Protein AF-A0A367PCN8-F1 (afdb_monomer_lite)

Foldseek 3Di:
DDVVLVVQLVVLQVQLLCCQVVVVPDVVSNVVSQVSNVVSCCVVPVDQFDFDDWHQPVPDSGIDTDTHHDD

Secondary structure (DSSP, 8-state):
--HHHHHHHHHHHHHHHHHHHTT---HHHHHHHHHHHHHHHHHHH---SEEEEEEEPTTSSSEEEEEE---

pLDDT: mean 81.02, std 8.87, range [48.44, 92.56]

Structure (mmCIF, N/CA/C/O backbone):
data_AF-A0A367PCN8-F1
#
_entry.id   AF-A0A367PCN8-F1
#
loop_
_atom_site.group_PDB
_atom_site.id
_atom_site.type_symbol
_atom_site.label_atom_id
_atom_site.label_alt_id
_atom_site.label_comp_id
_atom_site.label_asym_id
_atom_site.label_entity_id
_atom_site.label_seq_id
_atom_site.pdbx_PDB_ins_code
_atom_site.Cartn_x
_atom_site.Cartn_y
_atom_site.Cartn_z
_atom_site.occupancy
_atom_site.B_iso_or_equiv
_atom_site.auth_seq_id
_atom_site.auth_comp_id
_atom_site.auth_asym_id
_atom_site.auth_atom_id
_atom_site.pdbx_PDB_model_num
ATOM 1 N N . MET A 1 1 ? 2.794 1.664 22.606 1.00 57.09 1 MET A N 1
ATOM 2 C CA . MET A 1 1 ? 2.938 1.735 21.136 1.00 57.09 1 MET A CA 1
ATOM 3 C C . MET A 1 1 ? 3.789 0.544 20.728 1.00 57.09 1 MET A C 1
ATOM 5 O O . MET A 1 1 ? 4.860 0.397 21.301 1.00 57.09 1 MET A O 1
ATOM 9 N N . ASN A 1 2 ? 3.265 -0.367 19.904 1.00 73.56 2 ASN A N 1
ATOM 10 C CA . ASN A 1 2 ? 3.874 -1.682 19.682 1.00 73.56 2 ASN A CA 1
ATOM 11 C C . ASN A 1 2 ? 4.944 -1.597 18.575 1.00 73.56 2 ASN A C 1
ATOM 13 O O . ASN A 1 2 ? 4.611 -1.244 17.445 1.00 73.56 2 ASN A O 1
ATOM 17 N N . LEU A 1 3 ? 6.216 -1.835 18.913 1.00 77.06 3 LEU A N 1
ATOM 18 C CA . LEU A 1 3 ? 7.360 -1.660 18.002 1.00 77.06 3 LEU A CA 1
ATOM 19 C C . LEU A 1 3 ? 7.238 -2.573 16.770 1.00 77.06 3 LEU A C 1
ATOM 21 O O . LEU A 1 3 ? 7.471 -2.130 15.649 1.00 77.06 3 LEU A O 1
ATOM 25 N N . GLU A 1 4 ? 6.740 -3.789 16.992 1.00 80.94 4 GLU A N 1
ATOM 26 C CA . GLU A 1 4 ? 6.506 -4.818 15.973 1.00 80.94 4 GLU A CA 1
ATOM 27 C C . GLU A 1 4 ? 5.532 -4.344 14.880 1.00 80.94 4 GLU A C 1
ATOM 29 O O . GLU A 1 4 ? 5.689 -4.658 13.702 1.00 80.94 4 GLU A O 1
ATOM 34 N N . VAL A 1 5 ? 4.539 -3.521 15.244 1.00 78.06 5 VAL A N 1
ATOM 35 C CA . VAL A 1 5 ? 3.574 -2.973 14.277 1.00 78.06 5 VAL A CA 1
ATOM 36 C C . VAL A 1 5 ? 4.234 -1.922 13.383 1.00 78.06 5 VAL A C 1
ATOM 38 O O . VAL A 1 5 ? 3.958 -1.883 12.187 1.00 78.06 5 VAL A O 1
ATOM 41 N N . MET A 1 6 ? 5.130 -1.089 13.928 1.00 82.56 6 MET A N 1
ATOM 42 C CA . MET A 1 6 ? 5.872 -0.120 13.112 1.00 82.56 6 MET A CA 1
ATOM 43 C C . MET A 1 6 ? 6.864 -0.805 12.170 1.00 82.56 6 MET A C 1
ATOM 45 O O . MET A 1 6 ? 6.995 -0.373 11.026 1.00 82.56 6 MET A O 1
ATOM 49 N N . GLU A 1 7 ? 7.530 -1.871 12.617 1.00 88.25 7 GLU A N 1
ATOM 50 C CA . GLU A 1 7 ? 8.429 -2.662 11.768 1.00 88.25 7 GLU A CA 1
ATOM 51 C C . GLU A 1 7 ? 7.676 -3.287 10.589 1.00 88.25 7 GLU A C 1
ATOM 53 O O . GLU A 1 7 ? 8.113 -3.139 9.446 1.00 88.25 7 GLU A O 1
ATOM 58 N N . GLY A 1 8 ? 6.493 -3.862 10.834 1.00 87.94 8 GLY A N 1
ATOM 59 C CA . GLY A 1 8 ? 5.630 -4.388 9.771 1.00 87.94 8 GLY A CA 1
ATOM 60 C C . GLY A 1 8 ? 5.210 -3.320 8.753 1.00 87.94 8 GLY A C 1
ATOM 61 O O . GLY A 1 8 ? 5.296 -3.541 7.544 1.00 87.94 8 GLY A O 1
ATOM 62 N N . ILE A 1 9 ? 4.835 -2.121 9.216 1.00 85.88 9 ILE A N 1
ATOM 63 C CA . ILE A 1 9 ? 4.485 -0.995 8.329 1.00 85.88 9 ILE A CA 1
ATOM 64 C C . ILE A 1 9 ? 5.673 -0.604 7.438 1.00 85.88 9 ILE A C 1
ATOM 66 O O . ILE A 1 9 ? 5.495 -0.386 6.237 1.00 85.88 9 ILE A O 1
ATOM 70 N N . VAL A 1 10 ? 6.882 -0.517 8.003 1.00 88.38 10 VAL A N 1
ATOM 71 C CA . VAL A 1 10 ? 8.098 -0.155 7.256 1.00 88.38 10 VAL A CA 1
ATOM 72 C C . VAL A 1 10 ? 8.472 -1.236 6.242 1.00 88.38 10 VAL A C 1
ATOM 74 O O . VAL A 1 10 ? 8.827 -0.907 5.107 1.00 88.38 10 VAL A O 1
ATOM 77 N N . GLU A 1 11 ? 8.367 -2.514 6.609 1.00 92.56 11 GLU A N 1
ATOM 78 C CA . GLU A 1 11 ? 8.643 -3.626 5.697 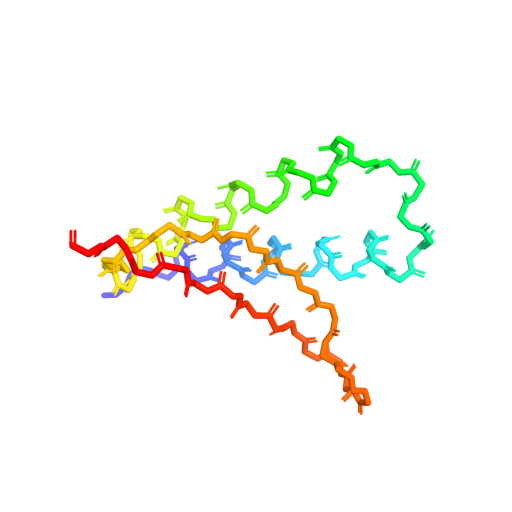1.00 92.56 11 GLU A CA 1
ATOM 79 C C . GLU A 1 11 ? 7.698 -3.595 4.488 1.00 92.56 11 GLU A C 1
ATOM 81 O O . GLU A 1 11 ? 8.151 -3.582 3.339 1.00 92.56 11 GLU A O 1
ATOM 86 N N . ILE A 1 12 ? 6.388 -3.516 4.734 1.00 90.44 12 ILE A N 1
ATOM 87 C CA . ILE A 1 12 ? 5.376 -3.508 3.672 1.00 90.44 12 ILE A CA 1
ATOM 88 C C . ILE A 1 12 ? 5.528 -2.264 2.792 1.00 90.44 12 ILE A C 1
ATOM 90 O O . ILE A 1 12 ? 5.450 -2.367 1.567 1.00 90.44 12 ILE A O 1
ATOM 94 N N . HIS A 1 13 ? 5.817 -1.101 3.386 1.00 87.50 13 HIS A N 1
ATOM 95 C CA . HIS A 1 13 ? 6.124 0.122 2.644 1.00 87.50 13 HIS A CA 1
ATOM 96 C C . HIS A 1 13 ? 7.288 -0.087 1.664 1.00 87.50 13 HIS A C 1
ATOM 98 O O . HIS A 1 13 ? 7.187 0.275 0.490 1.00 87.50 13 HIS A O 1
ATOM 104 N N . ASN A 1 14 ? 8.394 -0.681 2.121 1.00 89.94 14 ASN A N 1
ATOM 105 C CA . ASN A 1 14 ? 9.568 -0.904 1.279 1.00 89.94 14 ASN A CA 1
ATOM 106 C C . ASN A 1 14 ? 9.275 -1.891 0.147 1.00 89.94 14 ASN A C 1
ATOM 108 O O . ASN A 1 14 ? 9.587 -1.595 -1.004 1.00 89.94 14 ASN A O 1
ATOM 112 N N . ARG A 1 15 ? 8.585 -2.996 0.443 1.00 91.69 15 ARG A N 1
ATOM 113 C CA . ARG A 1 15 ? 8.187 -3.991 -0.564 1.00 91.69 15 ARG A CA 1
ATOM 114 C C . ARG A 1 15 ? 7.227 -3.411 -1.602 1.00 91.69 15 ARG A C 1
ATOM 116 O O . ARG A 1 15 ? 7.394 -3.648 -2.796 1.00 91.69 15 ARG A O 1
ATOM 123 N N . TYR A 1 16 ? 6.257 -2.600 -1.176 1.00 89.31 16 TYR A N 1
ATOM 124 C CA . TYR A 1 16 ? 5.347 -1.914 -2.096 1.00 89.31 16 TYR A CA 1
ATOM 125 C C . TYR A 1 16 ? 6.090 -0.926 -2.991 1.00 89.31 16 TYR A C 1
ATOM 127 O O . TYR A 1 16 ? 5.822 -0.828 -4.189 1.00 89.31 16 TYR A O 1
ATOM 135 N N . ARG A 1 17 ? 7.052 -0.197 -2.422 1.00 87.50 17 ARG A N 1
ATOM 136 C CA . ARG A 1 17 ? 7.896 0.728 -3.173 1.00 87.50 17 ARG A CA 1
ATOM 137 C C . ARG A 1 17 ? 8.742 -0.004 -4.212 1.00 87.50 17 ARG A C 1
ATOM 139 O O . ARG A 1 17 ? 8.788 0.447 -5.352 1.00 87.50 17 ARG A O 1
ATOM 146 N N . GLU A 1 18 ? 9.382 -1.109 -3.846 1.00 90.38 18 GLU A N 1
ATOM 147 C CA . GLU A 1 18 ? 10.156 -1.942 -4.774 1.00 90.38 18 GLU A CA 1
ATOM 148 C C . GLU A 1 18 ? 9.288 -2.466 -5.915 1.00 90.38 18 GLU A C 1
ATOM 150 O O . GLU A 1 18 ? 9.646 -2.290 -7.076 1.00 90.38 18 GLU A O 1
ATOM 155 N N . TRP A 1 19 ? 8.106 -3.001 -5.605 1.00 90.44 19 TRP A N 1
ATOM 156 C CA . TRP A 1 19 ? 7.132 -3.428 -6.610 1.00 90.44 19 TRP A 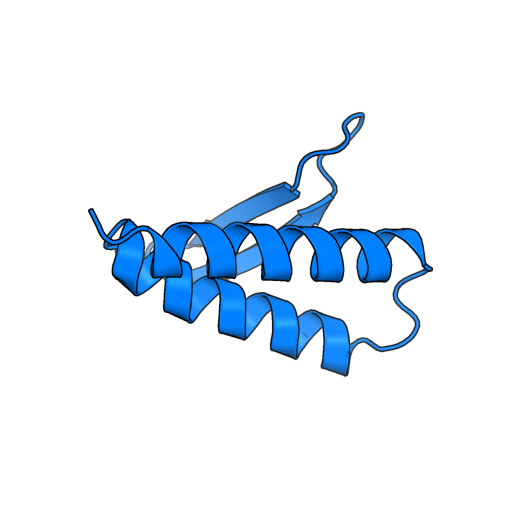CA 1
ATOM 157 C C . TRP A 1 19 ? 6.724 -2.286 -7.555 1.00 90.44 19 TRP A C 1
ATOM 159 O O . TRP A 1 19 ? 6.727 -2.437 -8.780 1.00 90.44 19 TRP A O 1
ATOM 169 N N . ALA A 1 20 ? 6.409 -1.113 -7.000 1.00 86.88 20 ALA A N 1
ATOM 170 C CA . ALA A 1 20 ? 5.976 0.040 -7.778 1.00 86.88 20 ALA A CA 1
ATOM 171 C C . ALA A 1 20 ? 7.088 0.612 -8.672 1.00 86.88 20 ALA A C 1
ATOM 173 O O . ALA A 1 20 ? 6.789 1.113 -9.758 1.00 86.88 20 ALA A O 1
ATOM 174 N N . LEU A 1 21 ? 8.345 0.553 -8.218 1.00 86.56 21 LEU A N 1
ATOM 175 C CA . LEU A 1 21 ? 9.528 0.970 -8.977 1.00 86.56 21 LEU A CA 1
ATOM 176 C C . LEU A 1 21 ? 9.965 -0.083 -10.001 1.00 86.56 21 LEU A C 1
ATOM 178 O O . LEU A 1 21 ? 10.463 0.283 -11.061 1.00 86.56 21 LEU A O 1
ATOM 182 N N . GLY A 1 22 ? 9.736 -1.365 -9.717 1.00 87.69 22 GLY A N 1
ATOM 183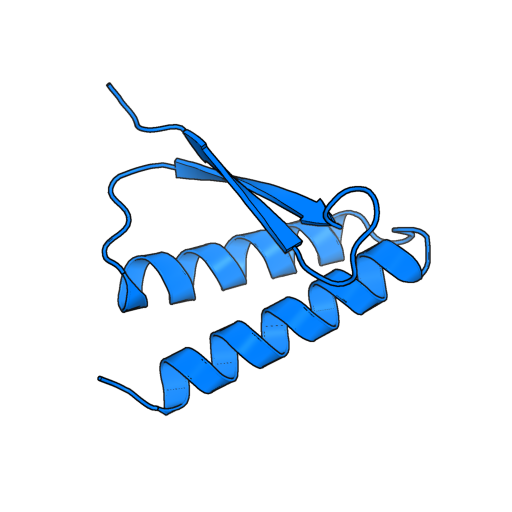 C CA . GLY A 1 22 ? 10.022 -2.496 -10.600 1.00 87.69 22 GLY A CA 1
ATOM 184 C C . GLY A 1 22 ? 9.067 -2.635 -11.788 1.00 87.69 22 GLY A C 1
ATOM 185 O O . GLY A 1 22 ? 9.093 -3.651 -12.465 1.00 87.69 22 GLY A O 1
ATOM 186 N N . GLY A 1 23 ? 8.212 -1.642 -12.049 1.00 84.94 23 GLY A N 1
ATOM 187 C CA . GLY A 1 23 ? 7.316 -1.638 -13.209 1.00 84.94 23 GLY A CA 1
ATOM 188 C C . GLY A 1 23 ? 5.936 -2.248 -12.968 1.00 84.94 23 GLY A C 1
ATOM 189 O O . GLY A 1 23 ? 5.146 -2.286 -13.906 1.00 84.94 23 GLY A O 1
ATOM 190 N N . ARG A 1 24 ? 5.603 -2.638 -11.725 1.00 84.81 24 ARG A N 1
ATOM 191 C CA . ARG A 1 24 ? 4.276 -3.164 -11.337 1.00 84.81 24 ARG A CA 1
ATOM 192 C C . ARG A 1 24 ? 3.855 -4.418 -12.109 1.00 84.81 24 ARG A C 1
ATOM 194 O O . ARG A 1 24 ? 2.684 -4.581 -12.429 1.00 84.81 24 ARG A O 1
ATOM 201 N N . GLU A 1 25 ? 4.809 -5.293 -12.405 1.00 82.19 25 GLU A N 1
ATOM 202 C CA . GLU A 1 25 ? 4.584 -6.470 -13.256 1.00 82.19 25 GLU A CA 1
ATOM 203 C C . GLU A 1 25 ? 3.546 -7.453 -12.681 1.00 82.19 25 GLU A C 1
ATOM 205 O O . GLU A 1 25 ? 2.870 -8.139 -13.442 1.00 82.19 25 GLU A O 1
ATOM 210 N N . ASP A 1 26 ? 3.386 -7.488 -11.352 1.00 87.81 26 ASP A N 1
ATOM 211 C CA . ASP A 1 26 ? 2.406 -8.329 -10.656 1.00 87.81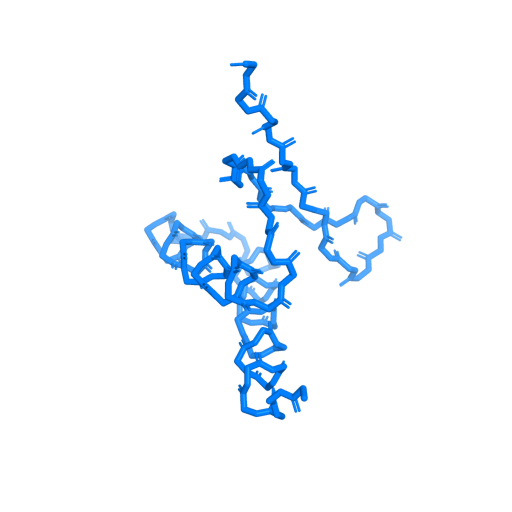 26 ASP A CA 1
ATOM 212 C C . ASP A 1 26 ? 1.379 -7.482 -9.886 1.00 87.81 26 ASP A C 1
ATOM 214 O O . ASP A 1 26 ? 1.613 -7.053 -8.754 1.00 87.81 26 ASP A O 1
ATOM 218 N N . GLU A 1 27 ? 0.218 -7.233 -10.486 1.00 86.25 27 GLU A N 1
ATOM 219 C CA . GLU A 1 27 ? -0.858 -6.466 -9.846 1.00 86.25 27 GLU A CA 1
ATOM 220 C C . GLU A 1 27 ? -1.445 -7.159 -8.602 1.00 86.25 27 GLU A C 1
ATOM 222 O O . GLU A 1 27 ? -1.896 -6.469 -7.682 1.00 86.25 27 GLU A O 1
ATOM 227 N N . TYR A 1 28 ? -1.385 -8.497 -8.517 1.00 89.75 28 TYR A N 1
ATOM 228 C CA . TYR A 1 28 ? -1.841 -9.241 -7.338 1.00 89.75 28 TYR A CA 1
ATOM 229 C C . TYR A 1 28 ? -0.932 -8.984 -6.139 1.00 89.75 28 TYR A C 1
ATOM 231 O O . TYR A 1 28 ? -1.425 -8.761 -5.031 1.00 89.75 28 TYR A O 1
ATOM 239 N N . LEU A 1 29 ? 0.386 -8.950 -6.358 1.00 89.25 29 LEU A N 1
ATOM 240 C CA . LEU A 1 29 ? 1.347 -8.582 -5.320 1.00 89.25 29 LEU A CA 1
ATOM 241 C C . LEU A 1 29 ? 1.095 -7.157 -4.806 1.00 89.25 29 LEU A C 1
ATOM 243 O O . LEU A 1 29 ? 1.079 -6.934 -3.595 1.00 89.25 29 LEU A O 1
ATOM 247 N N . GLY A 1 30 ? 0.851 -6.204 -5.710 1.00 88.19 30 GLY A N 1
ATOM 248 C CA . GLY A 1 30 ? 0.515 -4.826 -5.343 1.00 88.19 30 GLY A CA 1
ATOM 249 C C . GLY A 1 30 ? -0.743 -4.735 -4.474 1.00 88.19 30 GLY A C 1
ATOM 250 O O . GLY A 1 30 ? -0.737 -4.047 -3.452 1.00 88.19 30 GLY A O 1
ATOM 251 N N . GLY A 1 31 ? -1.799 -5.471 -4.841 1.00 88.69 31 GLY A N 1
ATOM 252 C CA . GLY A 1 31 ? -3.037 -5.564 -4.061 1.00 88.69 31 GLY A CA 1
ATOM 253 C C . GLY A 1 31 ? -2.826 -6.176 -2.673 1.00 88.69 31 GLY A C 1
ATOM 254 O O . GLY A 1 31 ? -3.242 -5.593 -1.676 1.00 88.69 31 GLY A O 1
ATOM 255 N N . ALA A 1 32 ? -2.100 -7.294 -2.590 1.00 91.19 32 ALA A N 1
ATOM 256 C CA . ALA A 1 32 ? -1.825 -7.973 -1.324 1.00 91.19 32 ALA A CA 1
ATOM 257 C C . ALA A 1 32 ? -0.991 -7.114 -0.357 1.00 91.19 32 ALA A C 1
ATOM 259 O O . ALA A 1 32 ? -1.268 -7.083 0.841 1.00 91.19 32 ALA A O 1
ATOM 260 N N . LEU A 1 33 ? 0.017 -6.397 -0.866 1.00 90.44 33 LEU A N 1
ATOM 261 C CA . LEU A 1 33 ? 0.825 -5.469 -0.068 1.00 90.44 33 LEU A CA 1
ATOM 262 C C . LEU A 1 33 ? -0.005 -4.280 0.422 1.00 90.44 33 LEU A C 1
ATOM 264 O O . LEU A 1 33 ? 0.144 -3.854 1.566 1.00 90.44 33 LEU A O 1
ATOM 268 N N . LEU A 1 34 ? -0.893 -3.758 -0.428 1.00 87.12 34 LEU A N 1
ATOM 269 C CA . LEU A 1 34 ? -1.822 -2.708 -0.038 1.00 87.12 34 LEU A CA 1
ATOM 270 C C . LEU A 1 34 ? -2.729 -3.189 1.100 1.00 87.12 34 LEU A C 1
ATOM 272 O O . LEU A 1 34 ? -2.808 -2.493 2.105 1.00 87.12 34 LEU A O 1
ATOM 276 N N . ASP A 1 35 ? -3.360 -4.358 0.977 1.00 87.31 35 ASP A N 1
ATOM 277 C CA . ASP A 1 35 ? -4.273 -4.897 1.994 1.00 87.31 35 ASP A CA 1
ATOM 278 C C . ASP A 1 35 ? -3.576 -5.187 3.332 1.00 87.31 35 ASP A C 1
ATOM 280 O O . ASP A 1 35 ? -4.098 -4.799 4.378 1.00 87.31 35 ASP A O 1
ATOM 284 N N . GLN A 1 36 ? -2.362 -5.749 3.314 1.00 89.12 36 GLN A N 1
ATOM 285 C CA . GLN A 1 36 ? -1.557 -5.918 4.533 1.00 89.12 36 GLN A CA 1
ATOM 286 C C . GLN A 1 36 ? -1.250 -4.570 5.194 1.00 89.12 36 GLN A C 1
ATOM 288 O O . GLN A 1 36 ? -1.381 -4.421 6.410 1.00 89.12 36 GLN A O 1
ATOM 293 N N . LEU A 1 37 ? -0.898 -3.545 4.407 1.00 86.25 37 LEU A N 1
ATOM 294 C CA . LEU A 1 37 ? -0.656 -2.212 4.957 1.00 86.25 37 LEU A CA 1
ATOM 295 C C . LEU A 1 37 ? -1.917 -1.645 5.628 1.00 86.25 37 LEU A C 1
ATOM 297 O O . LEU A 1 37 ? -1.799 -0.962 6.646 1.00 86.25 37 LEU A O 1
ATOM 301 N N . LYS A 1 38 ? -3.118 -1.948 5.107 1.00 82.38 38 LYS A N 1
ATOM 302 C CA . LYS A 1 38 ? -4.378 -1.547 5.754 1.00 82.38 38 LYS A CA 1
ATOM 303 C C . LYS A 1 38 ? -4.527 -2.173 7.123 1.00 82.38 38 LYS A C 1
ATOM 305 O O . LYS A 1 38 ? -4.796 -1.454 8.075 1.00 82.38 38 LYS A O 1
ATOM 310 N N . GLU A 1 39 ? -4.318 -3.478 7.234 1.00 84.62 39 GLU A N 1
ATOM 311 C CA . GLU A 1 39 ? -4.465 -4.204 8.496 1.00 84.62 39 GLU A CA 1
ATOM 312 C C . GLU A 1 39 ? -3.557 -3.628 9.595 1.00 84.62 39 GLU A C 1
ATOM 314 O O . GLU A 1 39 ? -4.008 -3.328 10.709 1.00 84.62 39 GLU A O 1
ATOM 319 N N . HIS A 1 40 ? -2.291 -3.375 9.256 1.00 84.88 40 HIS A N 1
ATOM 320 C CA . HIS A 1 40 ? -1.339 -2.785 10.191 1.00 84.88 40 HIS A CA 1
ATOM 321 C C . HIS A 1 40 ? -1.673 -1.330 10.539 1.00 84.88 40 HIS A C 1
ATOM 323 O O . HIS A 1 40 ? -1.601 -0.952 11.710 1.00 84.88 40 HIS A O 1
ATOM 329 N N . LEU A 1 41 ? -2.065 -0.505 9.562 1.00 79.81 41 LEU A N 1
ATOM 330 C CA . LEU A 1 41 ? -2.406 0.896 9.813 1.00 79.81 41 LEU A CA 1
ATOM 331 C C . LEU A 1 41 ? -3.708 1.048 10.606 1.00 79.81 41 LEU A C 1
ATOM 333 O O . LEU A 1 41 ? -3.746 1.860 11.528 1.00 79.81 41 LEU A O 1
ATOM 337 N N . THR A 1 42 ? -4.743 0.257 10.326 1.00 78.56 42 THR A N 1
ATOM 338 C CA . THR A 1 42 ? -5.986 0.248 11.114 1.00 78.56 42 THR A CA 1
ATOM 339 C C . THR A 1 42 ? -5.693 -0.092 12.574 1.00 78.56 42 THR A C 1
ATOM 341 O O . THR A 1 42 ? -6.183 0.585 13.475 1.00 78.56 42 THR A O 1
ATOM 344 N N . THR A 1 43 ? -4.806 -1.062 12.809 1.00 78.44 43 THR A N 1
ATOM 345 C CA . THR A 1 43 ? -4.344 -1.435 14.153 1.00 78.44 43 THR A CA 1
ATOM 346 C C . THR A 1 43 ? -3.513 -0.330 14.821 1.00 78.44 43 THR A C 1
ATOM 348 O O . THR A 1 43 ? -3.601 -0.124 16.031 1.00 78.44 43 THR A O 1
ATOM 351 N N . PHE A 1 44 ? -2.691 0.393 14.053 1.00 77.06 44 PHE A N 1
ATOM 352 C CA . PHE A 1 44 ? -1.745 1.378 14.584 1.00 77.06 44 PHE A CA 1
ATOM 353 C C . PHE A 1 44 ? -2.372 2.750 14.870 1.00 77.06 44 PHE A C 1
ATOM 355 O O . PHE A 1 44 ? -2.145 3.325 15.934 1.00 77.06 44 PHE A O 1
ATOM 362 N N . ILE A 1 45 ? -3.150 3.288 13.928 1.00 74.56 45 ILE A N 1
ATOM 363 C CA . ILE A 1 45 ? -3.664 4.669 13.959 1.00 74.56 45 ILE A CA 1
ATOM 364 C C . ILE A 1 45 ? -5.189 4.760 14.038 1.00 74.56 45 ILE A C 1
ATOM 366 O O . ILE A 1 45 ? -5.708 5.872 13.985 1.00 74.56 45 ILE A O 1
ATOM 370 N N . HIS A 1 46 ? -5.895 3.633 14.219 1.00 70.56 46 HIS A N 1
ATOM 371 C CA . HIS A 1 46 ? -7.363 3.586 14.299 1.00 70.56 46 HIS A CA 1
ATOM 372 C C . HIS A 1 46 ? -8.002 4.413 13.175 1.00 70.56 46 HIS A C 1
ATOM 374 O O . HIS A 1 46 ? -8.787 5.332 13.412 1.00 70.56 46 HIS A O 1
ATOM 380 N N . LEU A 1 47 ? -7.577 4.146 11.937 1.00 68.94 47 LEU A N 1
ATOM 381 C CA . LEU A 1 47 ? -8.113 4.844 10.777 1.00 68.94 47 LEU A CA 1
ATOM 382 C C . LEU A 1 47 ? -9.584 4.484 10.589 1.00 68.94 47 LEU A C 1
ATOM 384 O O . LEU A 1 47 ? -9.915 3.378 10.178 1.00 68.94 47 LEU A O 1
ATOM 388 N N . ASP A 1 48 ? -10.445 5.456 10.866 1.00 62.25 48 ASP A N 1
ATOM 389 C CA . ASP A 1 48 ? -11.869 5.403 10.556 1.00 62.25 48 ASP A CA 1
ATOM 390 C C . ASP A 1 48 ? -12.051 5.783 9.073 1.00 62.25 48 ASP A C 1
ATOM 392 O O . ASP A 1 48 ? -12.130 6.964 8.707 1.00 62.25 48 ASP A O 1
ATOM 396 N N . GLY A 1 49 ? -11.944 4.791 8.185 1.00 65.94 49 GLY A N 1
ATOM 397 C CA . GLY A 1 49 ? -12.095 4.953 6.737 1.00 65.94 49 GLY A CA 1
ATOM 398 C C . GLY A 1 49 ? -11.462 3.828 5.918 1.00 65.94 49 GLY A C 1
ATOM 399 O O . GLY A 1 49 ? -10.480 3.212 6.332 1.00 65.94 49 GLY A O 1
ATOM 400 N N . ASP A 1 50 ? -11.993 3.600 4.717 1.00 69.81 50 ASP A N 1
ATOM 401 C CA . ASP A 1 50 ? -11.463 2.607 3.793 1.00 69.81 50 ASP A CA 1
ATOM 402 C C . ASP A 1 50 ? -10.218 3.143 3.085 1.00 69.81 50 ASP A C 1
ATOM 404 O O . ASP A 1 50 ? -10.230 4.082 2.276 1.00 69.81 50 ASP A O 1
ATOM 408 N N . LEU A 1 51 ? -9.096 2.497 3.371 1.00 71.38 51 LEU A N 1
ATOM 409 C CA . LEU A 1 51 ? -7.861 2.685 2.633 1.00 71.38 51 LEU A CA 1
ATOM 410 C C . LEU A 1 51 ? -8.060 2.199 1.199 1.00 71.38 51 LEU A C 1
ATOM 412 O O . LEU A 1 51 ? -8.291 1.019 0.944 1.00 71.38 51 LEU A O 1
ATOM 416 N N . THR A 1 52 ? -7.986 3.127 0.252 1.00 73.19 52 THR A N 1
ATOM 417 C CA . THR A 1 52 ? -8.451 2.874 -1.117 1.00 73.19 52 THR A CA 1
ATOM 418 C C . THR A 1 52 ? -7.302 2.744 -2.104 1.00 73.19 52 THR A C 1
ATOM 420 O O . THR A 1 52 ? -7.379 1.959 -3.044 1.00 73.19 52 THR A O 1
ATOM 423 N N . SER A 1 53 ? -6.216 3.498 -1.919 1.00 80.44 53 SER A N 1
ATOM 424 C CA . SER A 1 53 ? -5.045 3.355 -2.786 1.00 80.44 53 SER A CA 1
ATOM 425 C C . SER A 1 53 ? -3.756 3.793 -2.108 1.00 80.44 53 SER A C 1
ATOM 427 O O . SER A 1 53 ? -3.762 4.700 -1.278 1.00 80.44 53 SER A O 1
ATOM 429 N N . LEU A 1 54 ? -2.653 3.175 -2.521 1.00 81.94 54 LEU A N 1
ATOM 430 C CA . LEU A 1 54 ? -1.288 3.545 -2.164 1.00 81.94 54 LEU A CA 1
ATOM 431 C C . LEU A 1 54 ? -0.523 3.815 -3.460 1.00 81.94 54 LEU A C 1
ATOM 433 O O . LEU A 1 54 ? -0.645 3.067 -4.428 1.00 81.94 54 LEU A O 1
ATOM 437 N N . LYS A 1 55 ? 0.224 4.908 -3.544 1.00 83.19 55 LYS A N 1
ATOM 438 C CA . LYS A 1 55 ? 0.967 5.299 -4.754 1.00 83.19 55 LYS A CA 1
ATOM 439 C C . LYS A 1 55 ? 2.331 5.843 -4.356 1.00 83.19 55 LYS A C 1
ATOM 441 O O . LYS A 1 55 ? 2.505 6.285 -3.233 1.00 83.19 55 LYS A O 1
ATOM 446 N N . ILE A 1 56 ? 3.299 5.831 -5.268 1.00 81.44 56 ILE A N 1
ATOM 447 C CA . ILE A 1 56 ? 4.554 6.567 -5.057 1.00 81.44 56 ILE A CA 1
ATOM 448 C C . ILE A 1 56 ? 4.245 8.062 -5.141 1.00 81.44 56 ILE A C 1
ATOM 450 O O . ILE A 1 56 ? 3.624 8.498 -6.114 1.00 81.44 56 ILE A O 1
ATOM 454 N N . ALA A 1 57 ? 4.687 8.826 -4.143 1.00 83.12 57 ALA A N 1
ATOM 455 C CA . ALA A 1 57 ? 4.523 10.270 -4.104 1.00 83.12 57 ALA A CA 1
ATOM 456 C C . ALA A 1 57 ? 5.168 10.919 -5.332 1.00 83.12 57 ALA A C 1
ATOM 458 O O . ALA A 1 57 ? 6.323 10.636 -5.673 1.00 83.12 57 ALA A O 1
ATOM 459 N N . LYS A 1 58 ? 4.440 11.814 -6.005 1.00 78.12 58 LYS A N 1
ATOM 460 C CA . LYS A 1 58 ? 4.987 12.512 -7.175 1.00 78.12 58 LYS A CA 1
ATOM 461 C C . LYS A 1 58 ? 6.203 13.353 -6.775 1.00 78.12 58 LYS A C 1
ATOM 463 O O . LYS A 1 58 ? 6.099 14.249 -5.947 1.00 78.12 58 LYS A O 1
ATOM 468 N N . GLY A 1 59 ? 7.349 13.082 -7.403 1.00 76.00 59 GLY A N 1
ATOM 469 C CA . GLY A 1 59 ? 8.593 13.821 -7.162 1.00 76.00 59 GLY A CA 1
ATOM 470 C C . GLY A 1 59 ? 9.332 13.433 -5.877 1.00 76.00 59 GLY A C 1
ATOM 471 O O . GLY A 1 59 ? 10.238 14.157 -5.472 1.00 76.00 59 GLY A O 1
ATOM 472 N N . GLY A 1 60 ? 8.974 12.312 -5.241 1.00 71.88 60 GLY A N 1
ATOM 473 C CA . GLY A 1 60 ? 9.591 11.867 -3.994 1.00 71.88 60 GLY A CA 1
ATOM 474 C C . GLY A 1 60 ? 9.815 10.358 -3.905 1.00 71.88 60 GLY A C 1
ATOM 475 O O . GLY A 1 60 ? 9.467 9.589 -4.797 1.00 71.88 60 GLY A O 1
ATOM 476 N N . SER A 1 61 ? 10.424 9.943 -2.795 1.00 69.12 61 SER A N 1
ATOM 477 C CA . SER A 1 61 ? 10.659 8.538 -2.436 1.00 69.12 61 SER A CA 1
ATOM 478 C C . SER A 1 61 ? 9.607 7.959 -1.482 1.00 69.12 61 SER A C 1
ATOM 480 O O . SER A 1 61 ? 9.688 6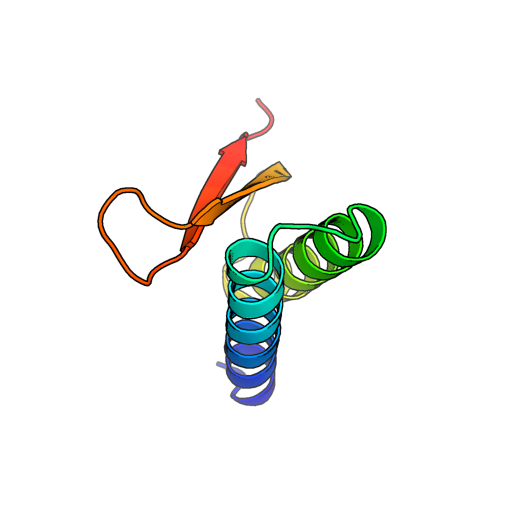.777 -1.153 1.00 69.12 61 SER A O 1
ATOM 482 N N . GLY A 1 62 ? 8.655 8.778 -1.026 1.00 77.56 62 GLY A N 1
ATOM 483 C CA . GLY A 1 62 ? 7.589 8.371 -0.110 1.00 77.56 62 GLY A CA 1
ATOM 484 C C . GLY A 1 62 ? 6.395 7.730 -0.814 1.00 77.56 62 GLY A C 1
ATOM 485 O O . GLY A 1 62 ? 6.278 7.781 -2.041 1.00 77.56 62 GLY A O 1
ATOM 486 N N . LEU A 1 63 ? 5.489 7.157 -0.023 1.00 81.88 63 LEU A N 1
ATOM 487 C CA . LEU A 1 63 ? 4.193 6.677 -0.493 1.00 81.88 63 LEU A CA 1
ATOM 488 C C . LEU A 1 63 ? 3.071 7.653 -0.114 1.00 81.88 63 LEU A C 1
ATOM 490 O O . LEU A 1 63 ? 2.988 8.122 1.018 1.00 81.88 63 LEU A O 1
ATOM 494 N N . GLU A 1 64 ? 2.194 7.935 -1.070 1.00 84.81 64 GLU A N 1
ATOM 495 C CA . GLU A 1 64 ? 0.930 8.637 -0.879 1.00 84.81 64 GLU A CA 1
ATOM 496 C C . GLU A 1 64 ? -0.184 7.620 -0.658 1.00 84.81 64 GLU A C 1
ATOM 498 O O . GLU A 1 64 ? -0.445 6.758 -1.502 1.00 84.81 64 GLU A O 1
ATOM 503 N N . LEU A 1 65 ? -0.859 7.748 0.477 1.00 82.00 65 LEU A N 1
ATOM 504 C CA . LEU A 1 65 ? -1.974 6.903 0.865 1.00 82.00 65 LEU A CA 1
ATOM 505 C C . LEU A 1 65 ? -3.275 7.698 0.761 1.00 82.00 65 LEU A C 1
ATOM 507 O O . LEU A 1 65 ? -3.399 8.783 1.323 1.00 82.00 65 LEU A O 1
ATOM 511 N N . THR A 1 66 ? -4.246 7.161 0.030 1.00 83.44 66 THR A N 1
ATOM 512 C CA . THR A 1 66 ? -5.582 7.751 -0.099 1.00 83.44 66 THR A CA 1
ATOM 513 C C . THR A 1 66 ? -6.570 6.973 0.752 1.00 83.44 66 THR A C 1
ATOM 515 O O . THR A 1 66 ? -6.752 5.768 0.557 1.00 83.44 66 THR A O 1
ATOM 518 N N . ILE A 1 67 ? -7.226 7.688 1.662 1.00 76.44 67 ILE A N 1
ATOM 519 C CA . ILE A 1 67 ? -8.246 7.165 2.568 1.00 76.44 67 ILE A CA 1
ATOM 520 C C . ILE A 1 67 ? -9.575 7.788 2.167 1.00 76.44 67 ILE A C 1
ATOM 522 O O . ILE A 1 67 ? -9.707 9.014 2.168 1.00 76.44 67 ILE A O 1
ATOM 526 N N . LEU A 1 68 ? -10.548 6.954 1.821 1.00 77.44 68 LEU A N 1
ATOM 527 C CA . LEU A 1 68 ? -11.925 7.389 1.660 1.00 77.44 68 LEU A CA 1
ATOM 528 C C . LEU A 1 68 ? -12.617 7.176 3.002 1.00 77.44 68 LEU A C 1
ATOM 530 O O . LEU A 1 68 ? -12.761 6.048 3.466 1.00 77.44 68 LEU A O 1
ATOM 534 N N . ARG A 1 69 ? -13.017 8.263 3.664 1.00 67.19 69 ARG A N 1
ATOM 535 C CA . AR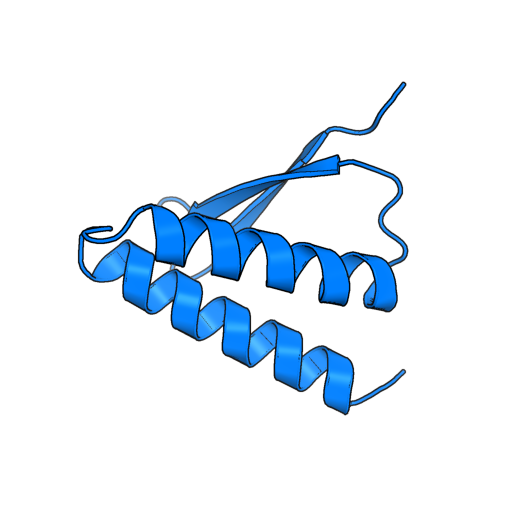G A 1 69 ? -13.873 8.134 4.845 1.00 67.19 69 ARG A CA 1
ATOM 536 C C . ARG A 1 69 ? -15.263 7.722 4.379 1.00 67.19 69 ARG A C 1
ATOM 538 O O . ARG A 1 69 ? -15.845 8.405 3.536 1.00 67.19 69 ARG A O 1
ATOM 545 N N . GLY A 1 70 ? -15.755 6.603 4.908 1.00 61.75 70 GLY A N 1
ATOM 546 C CA . GLY A 1 70 ? -17.173 6.275 4.836 1.00 61.75 70 GLY A CA 1
ATOM 547 C C . GLY A 1 70 ? -17.960 7.389 5.521 1.00 61.75 70 GLY A C 1
ATOM 548 O O . GLY A 1 70 ? -17.538 7.881 6.567 1.00 61.75 70 GLY A O 1
ATOM 549 N N . ASN A 1 71 ? -19.024 7.847 4.871 1.00 48.44 71 ASN A N 1
ATOM 550 C CA . ASN A 1 71 ? -19.902 8.895 5.386 1.00 48.44 71 ASN A CA 1
ATOM 551 C C . ASN A 1 71 ? -20.801 8.364 6.507 1.00 48.44 71 ASN A C 1
ATOM 553 O O . ASN A 1 71 ? -21.238 7.197 6.380 1.00 48.44 71 ASN A O 1
#

Radius of gyration: 12.26 Å; chains: 1; bounding box: 31×23×34 Å

Organism: Cupriavidus necator (NCBI:txid106590)

Sequence (71 aa):
MNLEVMEGIVEIHNRYREWALGGREDEYLGGALLDQLKEHLTTFIHLDGDLTSLKIAKGGSGLELTILRGN